Protein AF-A0A968BU88-F1 (afdb_monomer)

Radius of gyration: 17.22 Å; Cα contacts (8 Å, |Δi|>4): 255; chains: 1; bounding box: 37×29×53 Å

pLDDT: mean 87.22, std 6.77, range [63.5, 96.62]

Nearest PDB structures (foldseek):
  6fpy-assembly2_B  TM=6.600E-01  e=4.230E-05  Homo sapiens
  6fpz-assembly2_B  TM=6.602E-01  e=5.267E-05  Homo sapiens
  6fpy-assembly1_A  TM=6.605E-01  e=8.625E-05  Homo sapiens
  7vyl-assembly1_A  TM=1.821E-01  e=5.246E+00  Coxsackievirus B3

Mean predicted aligned error: 5.61 Å

Sequence (148 aa):
MTIEDQVATTHVDQVFVNEGRHEVEGTYIFPLPEDATISEFSMWVDGERLEGQVLERDEARRIYEDIVRSRRDPALLEYVGRDAFQASIYPIPPGGERRIELEYSEVLEADNGLVEYVYPLNTEKFSPRPLEEVVVNVTVRSNEPLKA

Solvent-accessible surface area (backbone atoms only — not comparable to full-atom values): 8946 Å² total; per-residue (Å²): 62,40,31,53,67,49,39,36,41,40,67,46,79,48,78,46,72,31,86,48,92,52,71,41,74,46,78,47,70,46,76,41,63,81,75,46,45,75,78,44,45,34,40,46,53,99,88,44,80,44,76,62,77,95,62,59,68,76,56,48,51,52,53,44,54,57,34,51,78,66,71,41,78,44,74,45,80,41,81,72,59,90,40,30,33,38,39,39,39,32,69,27,44,50,70,30,64,40,40,37,39,40,30,33,34,36,75,44,62,68,57,98,88,44,73,63,85,83,82,78,69,69,65,54,74,76,46,98,54,79,83,88,77,86,87,87,59,80,45,83,45,61,96,60,88,84,83,131

Secondary structure (DSSP, 8-state):
-EEETTEEEEEEEEEEE--SSS-EEEEEEEE--TT-EEEEEEEEETTEEEE-----HHHHHHHHHHHHHTT---EEEEE-SSSEEEEEEEEE-TT-EEEEEEEEEEEPPEETTEE-----GGGGGGSSS--S------EEE-SSPPP-

Foldseek 3Di:
DEAAAQKDKDKDKDKDWAQDPAWDKDKAKFQADPQKDWPWKWKDDPNDIGTDDDDDPVVQVVVVVVCVVVQHWDWGWADPDDSIIMIITPTAGHRHMMMMMIIMMDGFDADPNDTDDDGDPVSQVPPPDHDPDDDDDYHYHHPDDDDD

Structure (mmCIF, N/CA/C/O backbone):
data_AF-A0A968BU88-F1
#
_entry.id   AF-A0A968BU88-F1
#
loop_
_atom_site.group_PDB
_atom_site.id
_atom_site.type_symbol
_atom_site.label_atom_id
_atom_site.label_alt_id
_atom_site.label_comp_id
_atom_site.label_asym_id
_atom_site.label_entity_id
_atom_site.label_seq_id
_atom_site.pdbx_PDB_ins_code
_atom_site.Cartn_x
_atom_site.Cartn_y
_atom_site.Cartn_z
_atom_site.occupancy
_atom_site.B_iso_or_equiv
_atom_site.auth_seq_id
_atom_site.auth_comp_id
_atom_site.auth_asym_id
_atom_site.auth_atom_id
_atom_site.pdbx_PDB_model_num
ATOM 1 N N . MET A 1 1 ? 0.053 0.915 11.177 1.00 93.06 1 MET A N 1
ATOM 2 C CA . MET A 1 1 ? -1.395 1.162 11.316 1.00 93.06 1 MET A CA 1
ATOM 3 C C . MET A 1 1 ? -1.679 1.833 12.649 1.00 93.06 1 MET A C 1
ATOM 5 O O . MET A 1 1 ? -1.074 1.466 13.658 1.00 93.06 1 MET A O 1
ATOM 9 N N . THR A 1 2 ? -2.625 2.767 12.642 1.00 96.62 2 THR A N 1
ATOM 10 C CA . THR A 1 2 ? -3.199 3.379 13.843 1.00 96.62 2 THR A CA 1
ATOM 11 C C . THR A 1 2 ? -4.698 3.110 13.862 1.00 96.62 2 THR A C 1
ATOM 13 O O . THR A 1 2 ? -5.352 3.306 12.847 1.00 96.62 2 THR A O 1
ATOM 16 N N . ILE A 1 3 ? -5.227 2.668 14.997 1.00 95.31 3 ILE A N 1
ATOM 17 C CA . ILE A 1 3 ? -6.662 2.519 15.237 1.00 95.31 3 ILE A CA 1
ATOM 18 C C . ILE A 1 3 ? -7.042 3.545 16.301 1.00 95.31 3 ILE A C 1
ATOM 20 O O . ILE A 1 3 ? -6.509 3.496 17.412 1.00 95.31 3 ILE A O 1
ATOM 24 N N . GLU A 1 4 ? -7.918 4.482 15.953 1.00 94.94 4 GLU A N 1
ATOM 25 C CA . GLU A 1 4 ? -8.499 5.461 16.873 1.00 94.94 4 GLU A CA 1
ATOM 26 C C . GLU A 1 4 ? -9.998 5.171 16.999 1.00 94.94 4 GLU A C 1
ATOM 28 O O . GLU A 1 4 ? -10.771 5.372 16.063 1.00 94.94 4 GLU A O 1
ATOM 33 N N . ASP A 1 5 ? -10.389 4.635 18.156 1.00 91.69 5 ASP A N 1
ATOM 34 C CA . ASP A 1 5 ? -11.704 4.047 18.409 1.00 91.69 5 ASP A CA 1
ATOM 35 C C . ASP A 1 5 ? -12.059 2.972 17.359 1.00 91.69 5 ASP A C 1
ATOM 37 O O . ASP A 1 5 ? -11.527 1.865 17.413 1.00 91.69 5 ASP A O 1
ATOM 41 N N . GLN A 1 6 ? -12.934 3.288 16.400 1.00 92.62 6 GLN A N 1
ATOM 42 C CA . GLN A 1 6 ? -13.346 2.386 15.317 1.00 92.62 6 GLN A CA 1
ATOM 43 C C . GLN A 1 6 ? -12.766 2.774 13.954 1.00 92.62 6 GLN A C 1
ATOM 45 O O . GLN A 1 6 ? -13.126 2.169 12.955 1.00 92.62 6 GLN A O 1
ATOM 50 N N . VAL A 1 7 ? -11.899 3.780 13.870 1.00 94.56 7 VAL A N 1
ATOM 51 C CA . VAL A 1 7 ? -11.294 4.179 12.596 1.00 94.56 7 VAL A CA 1
ATOM 52 C C . VAL A 1 7 ? -9.882 3.623 12.528 1.00 94.56 7 VAL A C 1
ATOM 54 O O . VAL A 1 7 ? -9.036 3.975 13.351 1.00 94.56 7 VAL A O 1
ATOM 57 N N . ALA A 1 8 ? -9.620 2.760 11.550 1.00 95.69 8 ALA A N 1
ATOM 58 C CA . ALA A 1 8 ? -8.276 2.292 11.247 1.00 95.69 8 ALA A CA 1
ATOM 59 C C . ALA A 1 8 ? -7.693 3.108 10.098 1.00 95.69 8 ALA A C 1
ATOM 61 O O . ALA A 1 8 ? -8.303 3.203 9.040 1.00 95.69 8 ALA A O 1
ATOM 62 N N . THR A 1 9 ? -6.493 3.648 10.294 1.00 96.31 9 THR A N 1
ATOM 63 C CA . THR A 1 9 ? -5.651 4.197 9.229 1.00 96.31 9 THR A CA 1
ATOM 64 C C . THR A 1 9 ? -4.467 3.266 9.016 1.00 96.31 9 THR A C 1
ATOM 66 O O . THR A 1 9 ? -3.602 3.092 9.893 1.00 96.31 9 THR A O 1
ATOM 69 N N . THR A 1 10 ? -4.415 2.671 7.831 1.00 95.19 10 THR A N 1
ATOM 70 C CA . THR A 1 10 ? -3.400 1.704 7.437 1.00 95.19 10 THR A CA 1
ATOM 71 C C . THR A 1 10 ? -2.481 2.311 6.396 1.00 95.19 10 THR A C 1
ATOM 73 O O . THR A 1 10 ? -2.906 2.704 5.317 1.00 95.19 10 THR A O 1
ATOM 76 N N . HIS A 1 11 ? -1.196 2.334 6.738 1.00 95.31 11 HIS A N 1
ATOM 77 C CA . HIS A 1 11 ? -0.108 2.627 5.820 1.00 95.31 11 HIS A CA 1
ATOM 78 C C . HIS A 1 11 ? 0.548 1.307 5.414 1.00 95.31 11 HIS A C 1
ATOM 80 O O . HIS A 1 11 ? 0.983 0.542 6.283 1.00 95.31 11 HIS A O 1
ATOM 86 N N . VAL A 1 12 ? 0.595 1.053 4.113 1.00 93.12 12 VAL A N 1
ATOM 87 C CA . VAL A 1 12 ? 1.242 -0.096 3.489 1.00 93.12 12 VAL A CA 1
ATOM 88 C C . VAL A 1 12 ? 2.463 0.403 2.738 1.00 93.12 12 VAL A C 1
ATOM 90 O O . VAL A 1 12 ? 2.356 1.317 1.928 1.00 93.12 12 VAL A O 1
ATOM 93 N N . ASP A 1 13 ? 3.598 -0.234 2.986 1.00 93.94 13 ASP A N 1
ATOM 94 C CA . ASP A 1 13 ? 4.856 -0.012 2.285 1.00 93.94 13 ASP A CA 1
ATOM 95 C C . ASP A 1 13 ? 5.320 -1.359 1.730 1.00 93.94 13 ASP A C 1
ATOM 97 O O . ASP A 1 13 ? 5.512 -2.311 2.492 1.00 93.94 13 ASP A O 1
ATOM 101 N N . GLN A 1 14 ? 5.421 -1.465 0.405 1.00 91.44 14 GLN A N 1
ATOM 102 C CA . GLN A 1 14 ? 5.664 -2.736 -0.267 1.00 91.44 14 GLN A CA 1
ATOM 103 C C . GLN A 1 14 ? 6.687 -2.602 -1.390 1.00 91.44 14 GLN A C 1
ATOM 105 O O . GLN A 1 14 ? 6.607 -1.702 -2.226 1.00 91.44 14 GLN A O 1
ATOM 110 N N . VAL A 1 15 ? 7.625 -3.551 -1.433 1.00 92.00 15 VAL A N 1
ATOM 111 C CA . VAL A 1 15 ? 8.667 -3.655 -2.458 1.00 92.00 15 VAL A CA 1
ATOM 112 C C . VAL A 1 15 ? 8.371 -4.837 -3.378 1.00 92.00 15 VAL A C 1
ATOM 114 O O . VAL A 1 15 ? 8.193 -5.965 -2.923 1.00 92.00 15 VAL A O 1
ATOM 117 N N . PHE A 1 16 ? 8.357 -4.585 -4.684 1.00 89.81 16 PHE A N 1
ATOM 118 C CA . PHE A 1 16 ? 8.246 -5.597 -5.730 1.00 89.81 16 PHE A CA 1
ATOM 119 C C . PHE A 1 16 ? 9.583 -5.772 -6.425 1.00 89.81 16 PHE A C 1
ATOM 121 O O . PHE A 1 16 ? 10.151 -4.798 -6.912 1.00 89.81 16 PHE A O 1
ATOM 128 N N . VAL A 1 17 ? 10.048 -7.014 -6.535 1.00 90.12 17 VAL A N 1
ATOM 129 C CA . VAL A 1 17 ? 11.334 -7.348 -7.154 1.00 90.12 17 VAL A CA 1
ATOM 130 C C . VAL A 1 17 ? 11.101 -8.109 -8.453 1.00 90.12 17 VAL A C 1
ATOM 132 O O . VAL A 1 17 ? 10.366 -9.096 -8.491 1.00 90.12 17 VAL A O 1
ATOM 135 N N . ASN A 1 18 ? 11.757 -7.677 -9.529 1.00 91.94 18 ASN A N 1
ATOM 136 C CA . ASN A 1 18 ? 11.785 -8.417 -10.784 1.00 91.94 18 ASN A CA 1
ATOM 137 C C . ASN A 1 18 ? 13.033 -9.304 -10.844 1.00 91.94 18 ASN A C 1
ATOM 139 O O . ASN A 1 18 ? 14.118 -8.859 -11.205 1.00 91.94 18 ASN A O 1
ATOM 143 N N . GLU A 1 19 ? 12.871 -10.594 -10.561 1.00 89.56 19 GLU A N 1
ATOM 144 C CA . GLU A 1 19 ? 13.960 -11.583 -10.646 1.00 89.56 19 GLU A CA 1
ATOM 145 C C . GLU A 1 19 ? 14.263 -12.051 -12.082 1.00 89.56 19 GLU A C 1
ATOM 147 O O . GLU A 1 19 ? 15.138 -12.889 -12.322 1.00 89.56 19 GLU A O 1
ATOM 152 N N . GLY A 1 20 ? 13.499 -11.553 -13.053 1.00 90.62 20 GLY A N 1
ATOM 153 C CA . GLY A 1 20 ? 13.627 -11.880 -14.459 1.00 90.62 20 GLY A CA 1
ATOM 154 C C . GLY A 1 20 ? 14.811 -11.192 -15.138 1.00 90.62 20 GLY A C 1
ATOM 155 O O . GLY A 1 20 ? 15.486 -10.313 -14.609 1.00 90.62 20 GLY A O 1
ATOM 156 N N . ARG A 1 21 ? 15.054 -11.602 -16.386 1.00 94.38 21 ARG A N 1
ATOM 157 C CA . ARG A 1 21 ? 16.105 -11.031 -17.250 1.00 94.38 21 ARG A CA 1
ATOM 158 C C . ARG A 1 21 ? 15.608 -9.906 -18.155 1.00 94.38 21 ARG A C 1
ATOM 160 O O . ARG A 1 21 ? 16.385 -9.358 -18.933 1.00 94.38 21 ARG A O 1
ATOM 167 N N . HIS A 1 22 ? 14.318 -9.605 -18.090 1.00 93.81 22 HIS A N 1
ATOM 168 C CA . HIS A 1 22 ? 13.654 -8.622 -18.930 1.00 93.81 22 HIS A CA 1
A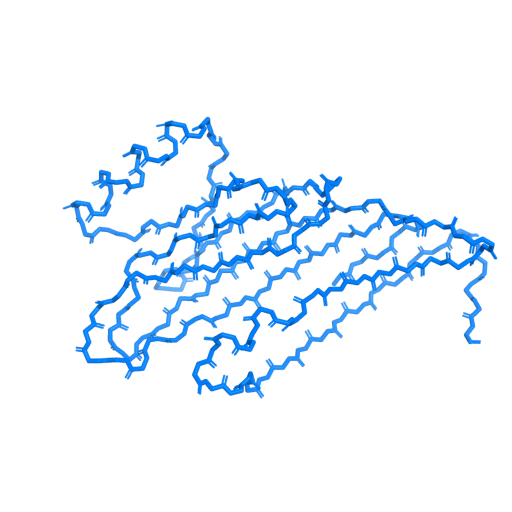TOM 169 C C . HIS A 1 22 ? 12.874 -7.657 -18.054 1.00 93.81 22 HIS A C 1
ATOM 171 O O . HIS A 1 22 ? 12.429 -8.033 -16.974 1.00 93.81 22 HIS A O 1
ATOM 177 N N . GLU A 1 23 ? 12.722 -6.429 -18.533 1.00 93.19 23 GLU A N 1
ATOM 178 C CA . GLU A 1 23 ? 11.787 -5.463 -17.966 1.00 93.19 23 GLU A CA 1
ATOM 179 C C . GLU A 1 23 ? 10.363 -6.028 -17.991 1.00 93.19 23 GLU A C 1
ATOM 181 O O . GLU A 1 23 ? 9.966 -6.665 -18.972 1.00 93.19 23 GLU A O 1
ATOM 186 N N . VAL A 1 24 ? 9.613 -5.799 -16.914 1.00 91.94 24 VAL A N 1
ATOM 187 C CA . VAL A 1 24 ? 8.220 -6.241 -16.787 1.00 91.94 24 VAL A CA 1
ATOM 188 C C . VAL A 1 24 ? 7.332 -5.124 -16.252 1.00 91.94 24 VAL A C 1
ATOM 190 O O . VAL A 1 24 ? 7.801 -4.179 -15.617 1.00 91.94 24 VAL A O 1
ATOM 193 N N . GLU A 1 25 ? 6.036 -5.269 -16.493 1.00 91.19 25 GLU A N 1
ATOM 194 C CA . GLU A 1 25 ? 4.985 -4.576 -15.756 1.00 91.19 25 GLU A CA 1
ATOM 195 C C . GLU A 1 25 ? 4.548 -5.460 -14.582 1.00 91.19 25 GLU A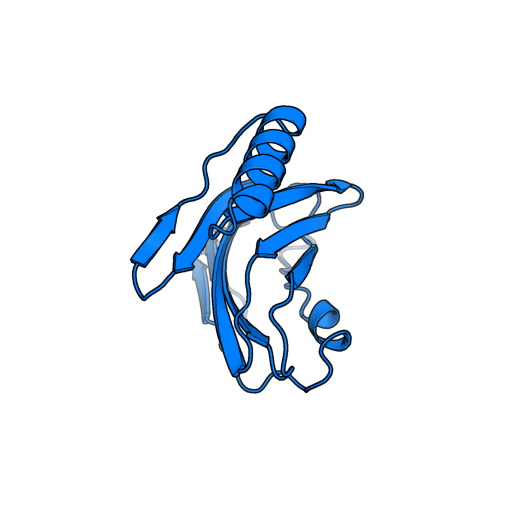 C 1
ATOM 197 O O . GLU A 1 25 ? 4.362 -6.670 -14.744 1.00 91.19 25 GLU A O 1
ATOM 202 N N . GLY A 1 26 ? 4.416 -4.865 -13.399 1.00 88.94 26 GLY A N 1
ATOM 203 C CA . GLY A 1 26 ? 3.863 -5.517 -12.219 1.00 88.94 26 GLY A CA 1
ATOM 204 C C . GLY A 1 26 ? 2.401 -5.136 -12.029 1.00 88.94 26 GLY A C 1
ATOM 205 O O . GLY A 1 26 ? 2.059 -3.957 -12.080 1.00 88.94 26 GLY A O 1
ATOM 206 N N . THR A 1 27 ? 1.547 -6.120 -11.764 1.00 89.12 27 THR A N 1
ATOM 207 C CA . THR A 1 27 ? 0.163 -5.888 -11.341 1.00 89.12 27 THR A CA 1
ATOM 208 C C . THR A 1 27 ? -0.031 -6.470 -9.950 1.00 89.12 27 THR A C 1
ATOM 210 O O . THR A 1 27 ? 0.221 -7.656 -9.739 1.00 89.12 27 THR A O 1
ATOM 213 N N . TYR A 1 28 ? -0.500 -5.652 -9.014 1.00 87.19 28 TYR A N 1
ATOM 214 C CA . TYR A 1 28 ? -0.817 -6.071 -7.655 1.00 87.19 28 TYR A CA 1
ATOM 215 C C . TYR A 1 28 ? -2.250 -5.689 -7.296 1.00 87.19 28 TYR A C 1
ATOM 217 O O . TYR A 1 28 ? -2.721 -4.614 -7.661 1.00 87.19 28 TYR A O 1
ATOM 225 N N . ILE A 1 29 ? -2.953 -6.580 -6.599 1.00 86.62 29 ILE A N 1
ATOM 226 C CA . ILE A 1 29 ? -4.3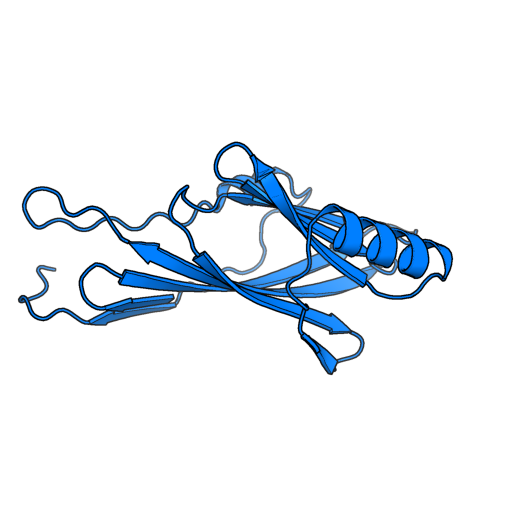25 -6.345 -6.152 1.00 86.62 29 ILE A CA 1
ATOM 227 C C . ILE A 1 29 ? -4.302 -6.111 -4.649 1.00 86.62 29 ILE A C 1
ATOM 229 O O . ILE A 1 29 ? -3.976 -7.020 -3.892 1.00 86.62 29 ILE A O 1
ATOM 233 N N . PHE A 1 30 ? -4.691 -4.911 -4.235 1.00 86.44 30 PHE A N 1
ATOM 234 C CA . PHE A 1 30 ? -4.986 -4.578 -2.853 1.00 86.44 30 PHE A CA 1
ATOM 235 C C . PHE A 1 30 ? -6.427 -4.986 -2.540 1.00 86.44 30 PHE A C 1
ATOM 237 O O . PHE A 1 30 ? -7.347 -4.402 -3.123 1.00 86.44 30 PHE A O 1
ATOM 244 N N . PRO A 1 31 ? -6.653 -5.967 -1.649 1.00 80.56 31 PRO A N 1
ATOM 245 C CA . PRO A 1 31 ? -7.983 -6.260 -1.143 1.00 80.56 31 PRO A CA 1
ATOM 246 C C . PRO A 1 31 ? -8.261 -5.241 -0.040 1.00 80.56 31 PRO A C 1
ATOM 248 O O . PRO A 1 31 ? -7.744 -5.372 1.070 1.00 80.56 31 PRO A O 1
ATOM 251 N N . LEU A 1 32 ? -8.999 -4.191 -0.383 1.00 84.50 32 LEU A N 1
ATOM 252 C CA . LEU A 1 32 ? -9.391 -3.147 0.557 1.00 84.50 32 LEU A CA 1
ATOM 253 C C . LEU A 1 32 ? -10.874 -3.325 0.874 1.00 84.50 32 LEU A C 1
ATOM 255 O O . LEU A 1 32 ? -11.624 -3.639 -0.042 1.00 84.50 32 LEU A O 1
ATOM 259 N N . PRO A 1 33 ? -11.318 -3.121 2.120 1.00 80.62 33 PRO A N 1
ATOM 260 C CA . PRO A 1 33 ? -12.735 -3.218 2.457 1.00 80.62 33 PRO A CA 1
ATOM 261 C C . PRO A 1 33 ? -13.595 -2.264 1.611 1.00 80.62 33 PRO A C 1
ATOM 263 O O . PRO A 1 33 ? -13.102 -1.240 1.139 1.00 80.62 33 PRO A O 1
ATOM 266 N N . GLU A 1 34 ? -14.880 -2.594 1.424 1.00 74.50 34 GLU A N 1
ATOM 267 C CA . GLU A 1 34 ? -15.812 -1.822 0.576 1.00 74.50 34 GLU A CA 1
ATOM 268 C C . GLU A 1 34 ? -15.863 -0.338 0.977 1.00 74.50 34 GLU A C 1
ATOM 270 O O . GLU A 1 34 ? -15.851 0.548 0.123 1.00 74.50 34 GLU A O 1
ATOM 275 N N . ASP A 1 35 ? -15.815 -0.076 2.285 1.00 80.38 35 ASP A N 1
ATOM 276 C CA . ASP A 1 35 ? -15.880 1.265 2.868 1.00 80.38 35 ASP A CA 1
ATOM 277 C C . ASP A 1 35 ? -14.500 1.932 3.037 1.00 80.38 35 ASP A C 1
ATOM 279 O O . ASP A 1 35 ? -14.378 2.979 3.683 1.00 80.38 35 ASP A O 1
ATOM 283 N N . ALA A 1 36 ? -13.436 1.346 2.475 1.00 87.31 36 ALA A N 1
ATOM 284 C CA . ALA A 1 36 ? -12.097 1.908 2.565 1.00 87.31 36 ALA A CA 1
ATOM 285 C C . ALA A 1 36 ? -11.960 3.177 1.713 1.00 87.31 36 ALA A C 1
ATOM 287 O O . ALA A 1 36 ? -12.249 3.198 0.516 1.00 87.31 36 ALA A O 1
ATOM 288 N N . THR A 1 37 ? -11.421 4.233 2.314 1.00 88.62 37 THR A N 1
ATOM 289 C CA . THR A 1 37 ? -11.059 5.468 1.615 1.00 88.62 37 THR A CA 1
ATOM 290 C C . THR A 1 37 ? -9.550 5.557 1.472 1.00 88.62 37 THR A C 1
ATOM 292 O O . THR A 1 37 ? -8.835 5.620 2.470 1.00 88.62 37 THR A O 1
ATOM 295 N N . ILE A 1 38 ? -9.066 5.606 0.231 1.00 89.06 38 ILE A N 1
ATOM 296 C CA . ILE A 1 38 ? -7.646 5.807 -0.074 1.00 89.06 38 ILE A CA 1
ATOM 297 C C . ILE A 1 38 ? -7.317 7.293 0.063 1.00 89.06 38 ILE A C 1
ATOM 299 O O . ILE A 1 38 ? -7.920 8.127 -0.614 1.00 89.06 38 ILE A O 1
ATOM 303 N N . SER A 1 39 ? -6.363 7.617 0.932 1.00 88.19 39 SER A N 1
ATOM 304 C CA . SER A 1 39 ? -5.857 8.978 1.131 1.00 88.19 39 SER A CA 1
ATOM 305 C C . SER A 1 39 ? -4.582 9.234 0.334 1.00 88.19 39 SER A C 1
ATOM 307 O O . SER A 1 39 ? -4.372 10.355 -0.126 1.00 88.19 39 SER A O 1
ATOM 309 N N . GLU A 1 40 ? -3.749 8.211 0.135 1.00 90.50 40 GLU A N 1
ATOM 310 C CA . GLU A 1 40 ? -2.443 8.381 -0.489 1.00 90.50 40 GLU A CA 1
ATOM 311 C C . GLU A 1 40 ? -2.014 7.156 -1.291 1.00 90.50 40 GLU A C 1
ATOM 313 O O . GLU A 1 40 ? -2.189 6.020 -0.863 1.00 90.50 40 GLU A O 1
ATOM 318 N N . PHE A 1 41 ? -1.393 7.397 -2.444 1.00 91.25 41 PHE A N 1
ATOM 319 C CA . PHE A 1 41 ? -0.675 6.383 -3.204 1.00 91.25 41 PHE A CA 1
ATOM 320 C C . PHE A 1 41 ? 0.590 7.008 -3.779 1.00 91.25 41 PHE A C 1
ATOM 322 O O . PHE A 1 41 ? 0.522 8.070 -4.396 1.00 91.25 41 PHE A O 1
ATOM 329 N N . SER A 1 42 ? 1.740 6.370 -3.595 1.00 92.31 42 SER A N 1
ATOM 330 C CA . SER A 1 42 ? 3.003 6.849 -4.154 1.00 92.31 42 SER A CA 1
ATOM 331 C C . SER A 1 42 ? 3.889 5.703 -4.622 1.00 92.31 42 SER A C 1
ATOM 333 O O . SER A 1 42 ? 3.753 4.558 -4.187 1.00 92.31 42 SER A O 1
ATOM 335 N N . MET A 1 43 ? 4.806 6.022 -5.528 1.00 91.62 43 MET A N 1
ATOM 336 C CA . MET A 1 43 ? 5.843 5.111 -5.996 1.00 91.62 43 MET A CA 1
ATOM 337 C C . MET A 1 43 ? 7.209 5.755 -5.801 1.00 91.62 43 MET A C 1
ATOM 339 O O . MET A 1 43 ? 7.391 6.941 -6.066 1.00 91.62 43 MET A O 1
ATOM 343 N N . TRP A 1 44 ? 8.189 4.961 -5.395 1.00 91.38 44 TRP A N 1
ATOM 344 C CA . TRP A 1 44 ? 9.579 5.388 -5.336 1.00 91.38 44 TRP A CA 1
ATOM 345 C C . TRP A 1 44 ? 10.302 5.070 -6.647 1.00 91.38 44 TRP A C 1
ATOM 347 O O . TRP A 1 44 ? 10.259 3.942 -7.151 1.00 91.38 44 TRP A O 1
ATOM 357 N N . VAL A 1 45 ? 10.994 6.071 -7.187 1.00 85.44 45 VAL A N 1
ATOM 358 C CA . VAL A 1 45 ? 11.802 5.984 -8.408 1.00 85.44 45 VAL A CA 1
ATOM 359 C C . VAL A 1 45 ? 13.151 6.624 -8.127 1.00 85.44 45 VAL A C 1
ATOM 361 O O . VAL A 1 45 ? 13.203 7.780 -7.732 1.00 85.44 45 VAL A O 1
ATOM 364 N N . ASP A 1 46 ? 14.238 5.866 -8.276 1.00 83.75 46 ASP A N 1
ATOM 365 C CA . ASP A 1 46 ? 15.610 6.357 -8.067 1.00 83.75 46 ASP A CA 1
ATOM 366 C C . ASP A 1 46 ? 15.837 7.076 -6.715 1.00 83.75 46 ASP A C 1
ATOM 368 O O . ASP A 1 46 ? 16.662 7.979 -6.591 1.00 83.75 46 ASP A O 1
ATOM 372 N N . GLY A 1 47 ? 15.110 6.652 -5.673 1.00 85.25 47 GLY A N 1
ATOM 373 C CA . GLY A 1 47 ? 15.168 7.241 -4.330 1.00 85.25 47 GLY A CA 1
ATOM 374 C C . GLY A 1 47 ? 14.291 8.481 -4.132 1.00 85.25 47 GLY A C 1
ATOM 375 O O . GLY A 1 47 ? 14.227 8.998 -3.017 1.00 85.25 47 GLY A O 1
ATOM 376 N N . GLU A 1 48 ? 13.585 8.934 -5.166 1.00 89.00 48 GLU A N 1
ATOM 377 C CA . GLU A 1 48 ? 12.600 10.008 -5.091 1.00 89.00 48 GLU A CA 1
ATOM 378 C C . GLU A 1 48 ? 11.187 9.438 -4.954 1.00 89.00 48 GLU A C 1
ATOM 380 O O . GLU A 1 48 ? 10.798 8.492 -5.644 1.00 89.00 48 GLU A O 1
ATOM 385 N N . ARG A 1 49 ? 10.402 10.029 -4.053 1.00 91.06 49 ARG A N 1
ATOM 386 C CA . ARG A 1 49 ? 9.002 9.667 -3.842 1.00 91.06 49 ARG A CA 1
ATOM 387 C C . ARG A 1 49 ? 8.116 10.439 -4.814 1.00 91.06 49 ARG A C 1
ATOM 389 O O . ARG A 1 49 ? 8.065 11.667 -4.762 1.00 91.06 49 ARG A O 1
ATOM 396 N N . LEU A 1 50 ? 7.407 9.721 -5.676 1.00 88.56 50 LEU A N 1
ATOM 397 C CA . LEU A 1 50 ? 6.452 10.278 -6.627 1.00 88.56 50 LEU A CA 1
ATOM 398 C C . LEU A 1 50 ? 5.030 10.048 -6.119 1.00 88.56 50 LEU A C 1
ATOM 400 O O . LEU A 1 50 ? 4.532 8.922 -6.119 1.00 88.56 50 LEU A O 1
ATOM 404 N N . GLU A 1 51 ? 4.381 11.125 -5.689 1.00 88.00 51 GLU A N 1
ATOM 405 C CA . GLU A 1 51 ? 2.984 11.106 -5.254 1.00 88.00 51 GLU A CA 1
ATOM 406 C C . GLU A 1 51 ? 2.031 10.941 -6.442 1.00 88.00 51 GLU A C 1
ATOM 408 O O . GLU A 1 51 ? 2.144 11.616 -7.471 1.00 88.00 51 GLU A O 1
ATOM 413 N N . GLY A 1 52 ? 1.078 10.026 -6.285 1.00 81.69 52 GLY A N 1
ATOM 414 C CA . GLY A 1 52 ? -0.011 9.814 -7.220 1.00 81.69 52 GLY A CA 1
ATOM 415 C C . GLY A 1 52 ? -1.012 10.964 -7.174 1.00 81.69 52 GLY A C 1
ATOM 416 O O . GLY A 1 52 ? -1.257 11.572 -6.136 1.00 81.69 52 GLY A O 1
ATOM 417 N N . GL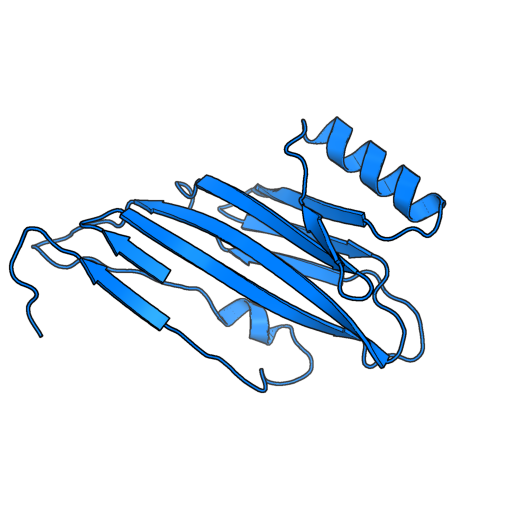N A 1 53 ? -1.619 11.251 -8.322 1.00 79.31 53 GLN A N 1
ATOM 418 C CA . GLN A 1 53 ? -2.715 12.209 -8.425 1.00 79.31 53 GLN A CA 1
ATOM 419 C C . GLN A 1 53 ? -4.030 11.454 -8.592 1.00 79.31 53 GLN A C 1
ATOM 421 O O . GLN A 1 53 ? -4.128 10.550 -9.423 1.00 79.31 53 GLN A O 1
ATOM 426 N N . VAL A 1 54 ? -5.044 11.843 -7.818 1.00 76.62 54 VAL A N 1
ATOM 427 C CA . VAL A 1 54 ? -6.401 11.312 -7.972 1.00 76.62 54 VAL A CA 1
ATOM 428 C C . VAL A 1 54 ? -7.023 11.942 -9.210 1.00 76.62 54 VAL A C 1
ATOM 430 O O . VAL A 1 54 ? -7.174 13.160 -9.290 1.00 76.62 54 VAL A O 1
ATOM 433 N N . LEU A 1 55 ? -7.372 11.101 -10.177 1.00 81.69 55 LEU A N 1
ATOM 434 C CA . LEU A 1 55 ? -7.959 11.494 -11.451 1.00 81.69 55 LEU A CA 1
ATOM 435 C C . LEU A 1 55 ? -9.165 10.607 -11.758 1.00 81.69 55 LEU A C 1
ATOM 437 O O . LEU A 1 55 ? -9.297 9.504 -11.225 1.00 81.69 55 LEU A O 1
ATOM 441 N N . GLU A 1 56 ? -10.021 11.075 -12.664 1.00 81.44 56 GLU A N 1
ATOM 442 C CA . GLU A 1 56 ? -11.084 10.246 -13.228 1.00 81.44 56 GLU A CA 1
ATOM 443 C C . GLU A 1 56 ? -10.483 9.020 -13.924 1.00 81.44 56 GLU A C 1
ATOM 445 O O . GLU A 1 56 ? -9.461 9.110 -14.607 1.00 81.44 56 GLU A O 1
ATOM 450 N N . ARG A 1 57 ? -11.138 7.864 -13.793 1.00 81.81 57 ARG A N 1
ATOM 451 C CA . ARG A 1 57 ? -10.602 6.569 -14.243 1.00 81.81 57 ARG A CA 1
ATOM 452 C C . ARG A 1 57 ? -10.098 6.578 -15.692 1.00 81.81 57 ARG A C 1
ATOM 454 O O . ARG A 1 57 ? -8.971 6.169 -15.968 1.00 81.81 57 ARG A O 1
ATOM 461 N N . ASP A 1 58 ? -10.924 7.059 -16.619 1.00 87.12 58 ASP A N 1
ATOM 462 C CA . ASP A 1 58 ? -10.593 7.087 -18.050 1.00 87.12 58 ASP A CA 1
ATOM 463 C C . ASP A 1 58 ? -9.475 8.091 -18.374 1.00 87.12 58 ASP A C 1
ATOM 465 O O . ASP A 1 58 ? -8.788 7.972 -19.389 1.00 87.12 58 ASP A O 1
ATOM 469 N N . GLU A 1 59 ? -9.288 9.115 -17.544 1.00 86.19 59 GLU A N 1
ATOM 470 C CA . GLU A 1 59 ? -8.168 10.045 -17.656 1.00 86.19 59 GLU A CA 1
ATOM 471 C C . GLU A 1 59 ? -6.879 9.423 -17.117 1.00 86.19 59 GLU A C 1
ATOM 473 O O . GLU A 1 59 ? -5.877 9.404 -17.835 1.00 86.19 59 GLU A O 1
ATOM 478 N N . ALA A 1 60 ? -6.931 8.832 -15.921 1.00 86.38 60 ALA A N 1
ATOM 479 C CA . ALA A 1 60 ? -5.808 8.144 -15.295 1.00 86.38 60 ALA A CA 1
ATOM 480 C C . ALA A 1 60 ? -5.237 7.047 -16.208 1.00 86.38 60 ALA A C 1
ATOM 482 O O . ALA A 1 60 ? -4.028 6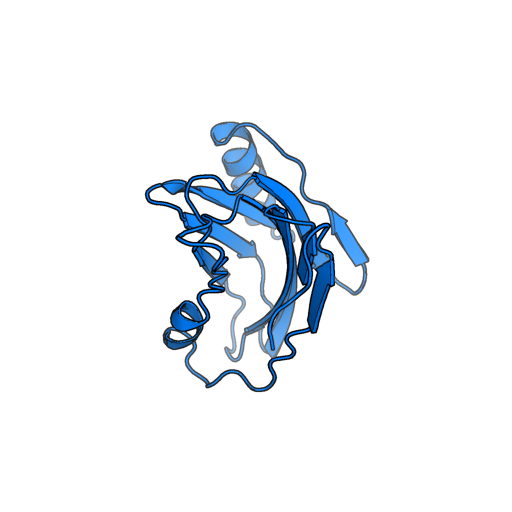.990 -16.442 1.00 86.38 60 ALA A O 1
ATOM 483 N N . ARG A 1 61 ? -6.113 6.230 -16.810 1.00 85.69 61 ARG A N 1
ATOM 484 C CA . ARG A 1 61 ? -5.712 5.169 -17.742 1.00 85.69 61 ARG A CA 1
ATOM 485 C C . ARG A 1 61 ? -5.064 5.706 -19.017 1.00 85.69 61 ARG A C 1
ATOM 487 O O . ARG A 1 61 ? -4.041 5.178 -19.442 1.00 85.69 61 ARG A O 1
ATOM 494 N N . ARG A 1 62 ? -5.614 6.768 -19.616 1.00 89.00 62 ARG A N 1
ATOM 495 C CA . ARG A 1 62 ? -5.014 7.390 -20.811 1.00 89.00 62 ARG A CA 1
ATOM 496 C C . ARG A 1 62 ? -3.615 7.929 -20.522 1.00 89.00 62 ARG A C 1
ATOM 498 O O . ARG A 1 62 ? -2.699 7.669 -21.295 1.00 89.00 62 ARG A O 1
ATOM 505 N N . ILE A 1 63 ? -3.449 8.635 -19.402 1.00 86.25 63 ILE A N 1
ATOM 506 C CA . ILE A 1 63 ? -2.149 9.165 -18.974 1.00 86.25 63 ILE A CA 1
ATOM 507 C C . ILE A 1 63 ? -1.159 8.018 -18.752 1.00 86.25 63 ILE A C 1
ATOM 509 O O . ILE A 1 63 ? -0.045 8.078 -19.265 1.00 86.25 63 ILE A O 1
ATOM 513 N N . TYR A 1 64 ? -1.571 6.955 -18.057 1.00 85.50 64 TYR A N 1
ATOM 514 C CA . TYR A 1 64 ? -0.742 5.769 -17.848 1.00 85.50 64 TYR A CA 1
ATOM 515 C C . TYR A 1 64 ? -0.254 5.171 -19.173 1.00 85.50 64 TYR A C 1
ATOM 517 O O . TYR A 1 64 ? 0.952 5.049 -19.384 1.00 85.50 64 TYR A O 1
ATOM 525 N N . GLU A 1 65 ? -1.165 4.867 -20.101 1.00 85.75 65 GLU A N 1
ATOM 526 C CA . GLU A 1 65 ? -0.820 4.278 -21.400 1.00 85.75 65 GLU A CA 1
ATOM 527 C C . GLU A 1 65 ? 0.139 5.163 -22.214 1.00 85.75 65 GLU A C 1
ATOM 529 O O . GLU A 1 65 ? 1.077 4.658 -22.838 1.00 85.75 65 GLU A O 1
ATOM 534 N N . ASP A 1 66 ? -0.058 6.483 -22.198 1.00 87.50 66 ASP A N 1
ATOM 535 C CA . ASP A 1 66 ? 0.810 7.431 -22.902 1.00 87.50 66 ASP A CA 1
ATOM 536 C C . ASP A 1 66 ? 2.218 7.512 -22.279 1.00 87.50 66 ASP A C 1
ATOM 538 O O . ASP A 1 66 ? 3.222 7.598 -23.002 1.00 87.50 66 ASP A O 1
ATOM 542 N N . ILE A 1 67 ? 2.324 7.41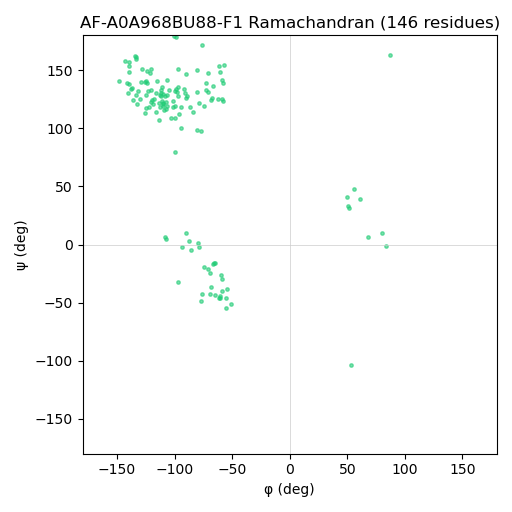9 -20.948 1.00 83.69 67 ILE A N 1
ATOM 543 C CA . ILE A 1 67 ? 3.609 7.368 -20.236 1.00 83.69 67 ILE A CA 1
ATOM 544 C C . ILE A 1 67 ? 4.325 6.033 -20.507 1.00 83.69 67 ILE A C 1
ATOM 546 O O . ILE A 1 67 ? 5.523 6.046 -20.810 1.00 83.69 67 ILE A O 1
ATOM 550 N N . VAL A 1 68 ? 3.611 4.899 -20.494 1.00 82.44 68 VAL A N 1
ATOM 551 C CA . VAL A 1 68 ? 4.162 3.569 -20.828 1.00 82.44 68 VAL A CA 1
ATOM 552 C C . VAL A 1 68 ? 4.697 3.542 -22.261 1.00 82.44 68 VAL A C 1
ATOM 554 O O . VAL A 1 68 ? 5.819 3.090 -22.499 1.00 82.44 68 VAL A O 1
ATOM 557 N N . ARG A 1 69 ? 3.960 4.102 -23.231 1.00 85.50 69 ARG A N 1
ATOM 558 C CA . ARG A 1 69 ? 4.435 4.247 -24.625 1.00 85.50 69 ARG A CA 1
ATOM 559 C C . ARG A 1 69 ? 5.723 5.062 -24.725 1.00 85.50 69 ARG A C 1
ATOM 561 O O . ARG A 1 69 ? 6.533 4.826 -25.619 1.00 85.50 69 ARG A O 1
ATOM 568 N N . SER A 1 70 ? 5.911 5.997 -23.799 1.00 83.94 70 SER A N 1
ATOM 569 C CA . SER A 1 70 ? 7.106 6.833 -23.684 1.00 83.94 70 SER A CA 1
ATOM 570 C C . SER A 1 70 ? 8.221 6.192 -22.845 1.00 83.94 70 SER A C 1
ATOM 572 O O . SER A 1 70 ? 9.252 6.833 -22.650 1.00 83.94 70 SER A O 1
ATOM 574 N N . ARG A 1 71 ? 8.032 4.950 -22.364 1.00 76.00 71 ARG A N 1
ATOM 575 C CA . ARG A 1 71 ? 8.956 4.200 -21.492 1.00 76.00 71 ARG A CA 1
ATOM 576 C C . ARG A 1 71 ? 9.430 4.990 -20.271 1.00 76.00 71 ARG A C 1
ATOM 578 O O . ARG A 1 71 ? 10.610 4.981 -19.933 1.00 76.00 71 ARG A O 1
ATOM 585 N N . ARG A 1 72 ? 8.510 5.727 -19.660 1.00 77.50 72 ARG A N 1
ATOM 586 C CA . ARG A 1 72 ? 8.716 6.394 -18.369 1.00 77.50 72 ARG A CA 1
ATOM 587 C C . ARG A 1 72 ? 8.106 5.547 -17.255 1.00 77.50 72 ARG A C 1
ATOM 589 O O . ARG A 1 72 ? 7.527 4.508 -17.558 1.00 77.50 72 ARG A O 1
ATOM 596 N N . ASP A 1 73 ? 8.233 6.002 -16.012 1.00 75.12 73 ASP A N 1
ATOM 597 C CA . ASP A 1 73 ? 7.875 5.260 -14.800 1.00 75.12 73 ASP A CA 1
ATOM 598 C C . ASP A 1 73 ? 6.495 5.663 -14.228 1.00 75.12 73 ASP A C 1
ATOM 600 O O . ASP A 1 73 ? 6.441 6.471 -13.298 1.00 75.12 73 ASP A O 1
ATOM 604 N N . PRO A 1 74 ? 5.349 5.182 -14.761 1.00 79.88 74 PRO A N 1
ATOM 605 C CA . PRO A 1 74 ? 4.058 5.422 -14.142 1.00 79.88 74 PRO A CA 1
ATOM 606 C C . PRO A 1 74 ? 3.700 4.328 -13.131 1.00 79.88 74 PRO A C 1
ATOM 608 O O . PRO A 1 74 ? 3.939 3.135 -13.336 1.00 79.88 74 PRO A O 1
ATOM 611 N N . ALA A 1 75 ? 2.993 4.743 -12.085 1.00 84.31 75 ALA A N 1
ATOM 612 C CA . ALA A 1 75 ? 2.159 3.860 -11.287 1.00 84.31 75 ALA A CA 1
ATOM 613 C C . ALA A 1 75 ? 0.698 4.288 -11.445 1.00 84.31 75 ALA A C 1
ATOM 615 O O . ALA A 1 75 ? 0.397 5.481 -11.500 1.00 84.31 75 ALA A O 1
ATOM 616 N N . LEU A 1 76 ? -0.204 3.316 -11.528 1.00 87.12 76 LEU A N 1
ATOM 617 C CA . LEU A 1 76 ? -1.640 3.545 -11.638 1.00 87.12 76 LEU A CA 1
ATOM 618 C C . LEU A 1 76 ? -2.367 2.689 -10.610 1.00 87.12 76 LEU A C 1
ATOM 620 O O . LEU A 1 76 ? -2.199 1.474 -10.613 1.00 87.12 76 LEU A O 1
ATOM 624 N N . LEU A 1 77 ? -3.192 3.319 -9.777 1.00 87.44 77 LEU A N 1
ATOM 625 C CA . LEU A 1 77 ? -4.093 2.639 -8.856 1.00 87.44 77 LEU A CA 1
ATOM 626 C C . LEU A 1 77 ? -5.535 2.838 -9.330 1.00 87.44 77 LEU A C 1
ATOM 628 O O . LEU A 1 77 ? -5.999 3.969 -9.447 1.00 87.44 77 LEU A O 1
ATOM 632 N N . GLU A 1 78 ? -6.245 1.750 -9.611 1.00 86.94 78 GLU A N 1
ATOM 633 C CA . GLU A 1 78 ? -7.630 1.788 -10.090 1.00 86.94 78 GLU A CA 1
ATOM 634 C C . GLU A 1 78 ? -8.531 0.875 -9.266 1.00 86.94 78 GLU A C 1
ATOM 636 O O . GLU A 1 78 ? -8.173 -0.263 -8.971 1.00 86.94 78 GLU A O 1
ATOM 641 N N . TYR A 1 79 ? -9.751 1.327 -8.978 1.00 83.50 79 TYR A N 1
ATOM 642 C CA . TYR A 1 79 ? -10.792 0.442 -8.465 1.00 83.50 79 TYR A CA 1
ATOM 643 C C . TYR A 1 79 ? -11.227 -0.542 -9.560 1.00 83.50 79 TYR A C 1
ATOM 645 O O . TYR A 1 79 ? -11.647 -0.138 -10.651 1.00 83.50 79 TYR A O 1
ATOM 653 N N . VAL A 1 80 ? -11.145 -1.843 -9.271 1.00 83.75 80 VAL A N 1
ATOM 654 C CA . VAL A 1 80 ? -11.511 -2.916 -10.214 1.00 83.75 80 VAL A CA 1
ATOM 655 C C . VAL A 1 80 ? -12.812 -3.635 -9.841 1.00 83.75 80 VAL A C 1
ATOM 657 O O . VAL A 1 80 ? -13.219 -4.567 -10.538 1.00 83.75 80 VAL A O 1
ATOM 660 N N . GLY A 1 81 ? -13.520 -3.152 -8.815 1.00 79.31 81 GLY A N 1
ATOM 661 C CA . GLY A 1 81 ? -14.750 -3.764 -8.307 1.00 79.31 81 GLY A CA 1
ATOM 662 C C . GLY A 1 81 ? -14.484 -4.840 -7.257 1.00 79.31 81 GLY A C 1
ATOM 663 O O . GLY A 1 81 ? -13.381 -5.371 -7.186 1.00 79.31 81 GLY A O 1
ATOM 664 N N . ARG A 1 82 ? -15.525 -5.207 -6.494 1.00 76.50 82 ARG A N 1
ATOM 665 C CA . ARG A 1 82 ? -15.468 -6.261 -5.457 1.00 76.50 82 ARG A CA 1
ATOM 666 C C . ARG A 1 82 ? -14.374 -6.002 -4.417 1.00 76.50 82 ARG A C 1
ATOM 668 O O . ARG A 1 82 ? -13.570 -6.891 -4.148 1.00 76.50 82 ARG A O 1
ATOM 675 N N . ASP A 1 83 ? -14.337 -4.775 -3.905 1.00 77.25 83 ASP A N 1
ATOM 676 C CA . ASP A 1 83 ? -13.487 -4.427 -2.758 1.00 77.25 83 ASP A CA 1
ATOM 677 C C . ASP A 1 83 ? -11.996 -4.644 -3.077 1.00 77.25 83 ASP A C 1
ATOM 679 O O . ASP A 1 83 ? -11.195 -5.175 -2.308 1.00 77.25 83 ASP A O 1
ATOM 683 N N . ALA A 1 84 ? -11.628 -4.296 -4.314 1.00 82.88 84 ALA A N 1
ATOM 684 C CA . ALA A 1 84 ? -10.289 -4.494 -4.831 1.00 82.88 84 ALA A CA 1
ATOM 685 C C . ALA A 1 84 ? -9.812 -3.285 -5.634 1.00 82.88 84 ALA A C 1
ATOM 687 O O . ALA A 1 84 ? -10.497 -2.777 -6.531 1.00 82.88 84 ALA A O 1
ATOM 688 N N . PHE A 1 85 ? -8.581 -2.878 -5.338 1.00 87.19 85 PHE A N 1
ATOM 689 C CA . PHE A 1 85 ? -7.834 -1.893 -6.103 1.00 87.19 85 PHE A CA 1
ATOM 690 C C . PHE A 1 85 ? -6.658 -2.569 -6.793 1.00 87.19 85 PHE A C 1
ATOM 692 O O . PHE A 1 85 ? -5.919 -3.337 -6.184 1.00 87.19 85 PHE A O 1
ATOM 699 N N . GLN A 1 86 ? -6.478 -2.280 -8.074 1.00 89.00 86 GLN A N 1
ATOM 700 C CA . GLN A 1 86 ? -5.359 -2.768 -8.859 1.00 89.00 86 GLN A CA 1
ATOM 701 C C . GLN A 1 86 ? -4.298 -1.681 -8.968 1.00 89.00 86 GLN A C 1
ATOM 703 O O . GLN A 1 86 ? -4.553 -0.627 -9.547 1.00 89.00 86 GLN A O 1
ATOM 708 N N . ALA A 1 87 ? -3.103 -1.971 -8.466 1.00 90.06 87 ALA A N 1
ATOM 709 C CA . ALA A 1 87 ? -1.899 -1.214 -8.751 1.00 90.06 87 ALA A CA 1
ATOM 710 C C . ALA A 1 87 ? -1.197 -1.808 -9.977 1.00 90.06 87 ALA A C 1
ATOM 712 O O . ALA A 1 87 ? -0.892 -3.000 -10.009 1.00 90.06 87 ALA A O 1
ATOM 713 N N . SER A 1 88 ? -0.931 -0.973 -10.975 1.00 90.75 88 SER A N 1
ATOM 714 C CA . SER A 1 88 ? -0.140 -1.311 -12.160 1.00 90.75 88 SER A CA 1
ATOM 715 C C . SER A 1 88 ? 1.138 -0.480 -12.126 1.00 90.75 88 SER A C 1
ATOM 717 O O . SER A 1 88 ? 1.082 0.747 -12.050 1.00 90.75 88 SER A O 1
ATOM 719 N N . ILE A 1 89 ? 2.288 -1.149 -12.128 1.00 90.19 89 ILE A N 1
ATOM 720 C CA . ILE A 1 89 ? 3.607 -0.560 -11.893 1.00 90.19 89 ILE A CA 1
ATOM 721 C C . ILE A 1 89 ? 4.478 -0.862 -13.104 1.00 90.19 89 ILE A C 1
ATOM 723 O O . ILE A 1 89 ? 4.758 -2.025 -13.403 1.00 90.19 89 ILE A O 1
ATOM 727 N N . TYR A 1 90 ? 4.936 0.180 -13.789 1.00 87.19 90 TYR A N 1
ATOM 728 C CA . TYR A 1 90 ? 5.833 0.040 -14.928 1.00 87.19 90 TYR A CA 1
ATOM 729 C C . TYR A 1 90 ? 6.908 1.132 -14.905 1.00 87.19 90 TYR A C 1
ATOM 731 O O . TYR A 1 90 ? 6.623 2.248 -14.480 1.00 87.19 90 TYR A O 1
ATOM 739 N N . PRO A 1 91 ? 8.125 0.855 -15.399 1.00 90.25 91 PRO A N 1
ATOM 740 C CA . PRO A 1 91 ? 8.730 -0.464 -15.587 1.00 90.25 91 PRO A CA 1
ATOM 741 C C . PRO A 1 91 ? 9.320 -1.005 -14.277 1.00 90.25 91 PRO A C 1
ATOM 743 O O . PRO A 1 91 ? 9.824 -0.234 -13.466 1.00 90.25 91 PRO A O 1
ATOM 746 N N . ILE A 1 92 ? 9.363 -2.325 -14.078 1.00 91.88 92 ILE A N 1
ATOM 747 C CA . ILE A 1 92 ? 10.231 -2.945 -13.059 1.00 91.88 92 ILE A CA 1
ATOM 748 C C . ILE A 1 92 ? 11.489 -3.484 -13.766 1.00 91.88 92 ILE A C 1
ATOM 750 O O . ILE A 1 92 ? 11.384 -4.459 -14.525 1.00 91.88 92 ILE A O 1
ATOM 754 N N . PRO A 1 93 ? 12.677 -2.869 -13.577 1.00 92.44 93 PRO A N 1
ATOM 755 C CA . PRO A 1 93 ? 13.899 -3.259 -14.285 1.00 92.44 93 PRO A CA 1
ATOM 756 C C . PRO A 1 93 ? 14.326 -4.705 -13.990 1.00 92.44 93 PRO A C 1
ATOM 758 O O . PRO A 1 93 ? 14.029 -5.214 -12.912 1.00 92.44 93 PRO A O 1
ATOM 761 N N . PRO A 1 94 ? 15.054 -5.381 -14.898 1.00 94.25 94 PRO A N 1
ATOM 762 C CA . PRO A 1 94 ? 15.558 -6.731 -14.645 1.00 94.25 94 PRO A CA 1
ATOM 763 C C . PRO A 1 94 ? 16.536 -6.745 -13.465 1.00 94.25 94 PRO A C 1
ATOM 765 O O . PRO A 1 94 ? 17.520 -6.006 -13.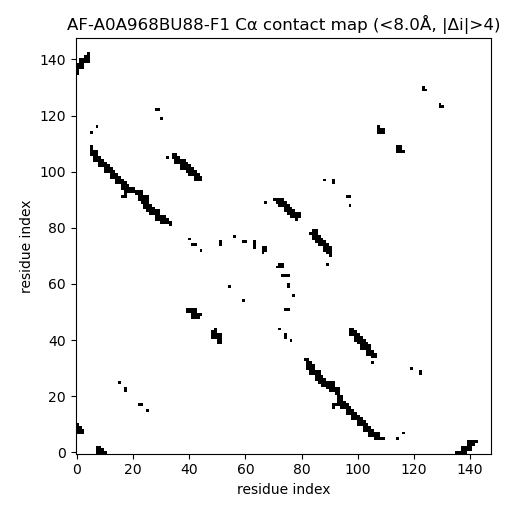465 1.00 94.25 94 PRO A O 1
ATOM 768 N N . GLY A 1 95 ? 16.272 -7.589 -12.468 1.00 92.69 95 GLY A N 1
ATOM 769 C CA . GLY A 1 95 ? 17.012 -7.618 -11.203 1.00 92.69 95 GLY A CA 1
ATOM 770 C C . GLY A 1 95 ? 16.801 -6.384 -10.318 1.00 92.69 95 GLY A C 1
ATOM 771 O O . GLY A 1 95 ? 17.506 -6.242 -9.324 1.00 92.69 95 GLY A O 1
ATOM 772 N N . GLY A 1 96 ? 15.891 -5.484 -10.699 1.00 92.00 96 GLY A N 1
ATOM 773 C CA . GLY A 1 96 ? 15.556 -4.272 -9.963 1.00 92.00 96 GLY A CA 1
ATOM 774 C C . GLY A 1 96 ? 14.272 -4.413 -9.156 1.00 92.00 96 GLY A C 1
ATOM 775 O O . GLY A 1 96 ? 13.590 -5.442 -9.193 1.00 92.00 96 GLY A O 1
ATOM 776 N N . GLU A 1 97 ? 13.931 -3.338 -8.455 1.00 92.38 97 GLU A N 1
ATOM 777 C CA . GLU A 1 97 ? 12.769 -3.280 -7.578 1.00 92.38 97 GLU A CA 1
ATOM 778 C C . GLU A 1 97 ? 11.957 -1.995 -7.761 1.00 92.38 97 GLU A C 1
ATOM 780 O O . GLU A 1 97 ? 12.436 -1.000 -8.310 1.00 92.38 97 GLU A O 1
ATOM 785 N N . ARG A 1 98 ? 10.710 -2.028 -7.289 1.00 92.31 98 ARG A N 1
ATOM 786 C CA . ARG A 1 98 ? 9.843 -0.860 -7.131 1.00 92.31 98 ARG A CA 1
ATOM 787 C C . ARG A 1 98 ? 9.192 -0.895 -5.768 1.00 92.31 98 ARG A C 1
ATOM 789 O O . ARG A 1 98 ? 8.565 -1.890 -5.419 1.00 92.31 98 ARG A O 1
ATOM 796 N N . ARG A 1 99 ? 9.302 0.209 -5.037 1.00 93.56 99 ARG A N 1
ATOM 797 C CA . ARG A 1 99 ? 8.617 0.414 -3.763 1.00 93.56 99 ARG A CA 1
ATOM 798 C C . ARG A 1 99 ? 7.380 1.273 -3.988 1.00 93.56 99 ARG A C 1
ATOM 800 O O . ARG A 1 99 ? 7.472 2.308 -4.649 1.00 93.56 99 ARG A O 1
ATOM 807 N N . ILE A 1 100 ? 6.248 0.851 -3.447 1.00 92.81 100 ILE A N 1
ATOM 808 C CA . ILE A 1 100 ? 5.014 1.633 -3.425 1.00 92.81 100 ILE A CA 1
ATOM 809 C C . ILE A 1 100 ? 4.573 1.853 -1.988 1.00 92.81 100 ILE A C 1
ATOM 811 O O . ILE A 1 100 ? 4.809 1.012 -1.122 1.00 92.81 100 ILE A O 1
ATOM 815 N N . GLU A 1 101 ? 3.889 2.963 -1.768 1.00 94.00 101 GLU A N 1
ATOM 816 C CA . GLU A 1 101 ? 3.220 3.244 -0.509 1.00 94.00 101 GLU A CA 1
ATOM 817 C C . GLU A 1 101 ? 1.742 3.511 -0.780 1.00 94.00 101 GLU A C 1
ATOM 819 O O . GLU A 1 101 ? 1.390 4.176 -1.758 1.00 94.00 101 GLU A O 1
ATOM 824 N N . LEU A 1 102 ? 0.884 2.988 0.088 1.00 92.81 102 LEU A N 1
ATOM 825 C CA . LEU A 1 102 ? -0.558 3.192 0.070 1.00 92.81 102 LEU A CA 1
ATOM 826 C C . LEU A 1 102 ? -1.005 3.572 1.478 1.00 92.81 102 LEU A C 1
ATOM 828 O O . LEU A 1 102 ? -0.671 2.880 2.438 1.00 92.81 102 LEU A O 1
ATOM 832 N N . GLU A 1 103 ? -1.801 4.624 1.599 1.00 93.69 103 GLU A N 1
ATOM 833 C CA . GLU A 1 103 ? -2.541 4.920 2.820 1.00 93.69 103 GLU A CA 1
ATOM 834 C C . GLU A 1 103 ? -4.038 4.836 2.544 1.00 93.69 103 GLU A C 1
ATOM 836 O O . GLU A 1 103 ? -4.551 5.407 1.576 1.00 93.69 103 GLU A O 1
ATOM 841 N N . TYR A 1 104 ? -4.741 4.106 3.403 1.00 92.69 104 TYR A N 1
ATOM 842 C CA . TYR A 1 104 ? -6.191 4.048 3.391 1.00 92.69 104 TYR A CA 1
ATOM 843 C C . TYR A 1 104 ? -6.743 4.060 4.813 1.00 92.69 104 TYR A C 1
ATOM 845 O O . TYR A 1 104 ? -6.061 3.687 5.771 1.00 92.69 104 TYR A O 1
ATOM 853 N N . SER A 1 105 ? -7.994 4.487 4.943 1.00 94.69 105 SER A N 1
ATOM 854 C CA . SER A 1 105 ? -8.747 4.394 6.189 1.00 94.69 105 SER A CA 1
ATOM 855 C C . SER A 1 105 ? -10.026 3.591 6.015 1.00 94.69 105 SER A C 1
ATOM 857 O O . SER A 1 105 ? -10.625 3.607 4.944 1.00 94.69 105 SER A O 1
ATOM 859 N N . GLU A 1 106 ? -10.432 2.888 7.065 1.00 93.50 106 GLU A N 1
ATOM 860 C CA . GLU A 1 106 ? -11.664 2.101 7.122 1.00 93.50 106 GLU A CA 1
ATOM 861 C C . GLU A 1 106 ? -12.344 2.258 8.488 1.00 93.50 106 GLU A C 1
ATOM 863 O O . GLU A 1 106 ? -11.693 2.550 9.498 1.00 93.50 106 GLU A O 1
ATOM 868 N N . VAL A 1 107 ? -13.666 2.073 8.516 1.00 93.31 107 VAL A N 1
ATOM 869 C CA . VAL A 1 107 ? -14.440 2.004 9.760 1.00 93.31 107 VAL A CA 1
ATOM 870 C C . VAL A 1 107 ? -14.594 0.539 10.148 1.00 93.31 107 VAL A C 1
ATOM 872 O O . VAL A 1 107 ? -15.198 -0.241 9.421 1.00 93.31 107 VAL A O 1
ATOM 875 N N . LEU A 1 108 ? -14.061 0.177 11.309 1.00 92.56 108 LEU A N 1
ATOM 876 C CA . LEU A 1 108 ? -14.110 -1.172 11.850 1.00 92.56 108 LEU A CA 1
ATOM 877 C C . LEU A 1 108 ? -15.457 -1.443 12.513 1.00 92.56 108 LEU A C 1
ATOM 879 O O . LEU A 1 108 ? -15.924 -0.673 13.363 1.00 92.56 108 LEU A O 1
ATOM 883 N N . GLU A 1 109 ? -16.058 -2.577 12.171 1.00 89.75 109 GLU A N 1
ATOM 884 C CA . GLU A 1 109 ? -17.264 -3.042 12.840 1.00 89.75 109 GLU A CA 1
ATOM 885 C C . GLU A 1 109 ? -16.963 -3.404 14.301 1.00 89.75 109 GLU A C 1
ATOM 887 O O . GLU A 1 109 ? -15.953 -4.034 14.626 1.00 89.75 109 GLU A O 1
ATOM 892 N N . ALA A 1 110 ? -17.863 -2.987 15.193 1.00 88.38 110 ALA A N 1
ATOM 893 C CA . ALA A 1 110 ? -17.829 -3.357 16.598 1.00 88.38 110 ALA A CA 1
ATOM 894 C C . ALA A 1 110 ? -18.991 -4.305 16.894 1.00 88.38 110 ALA A C 1
ATOM 896 O O . ALA A 1 110 ? -20.154 -3.917 16.777 1.00 88.38 110 ALA A O 1
ATOM 897 N N . ASP A 1 111 ? -18.682 -5.521 17.340 1.00 89.44 111 ASP A N 1
ATOM 898 C CA . ASP A 1 111 ? -19.677 -6.483 17.805 1.00 89.44 111 ASP A CA 1
ATOM 899 C C . ASP A 1 111 ? -19.436 -6.829 19.275 1.00 89.44 111 ASP A C 1
ATOM 901 O O . ASP A 1 111 ? -18.372 -7.303 19.662 1.00 89.44 111 ASP A O 1
ATOM 905 N N . ASN A 1 112 ? -20.431 -6.572 20.128 1.00 87.31 112 ASN A N 1
ATOM 906 C CA . ASN A 1 112 ? -20.373 -6.853 21.569 1.00 87.31 112 ASN A CA 1
ATOM 907 C C . ASN A 1 112 ? -19.113 -6.306 22.286 1.00 87.31 112 ASN A C 1
ATOM 909 O O . ASN A 1 112 ? -18.630 -6.895 23.258 1.00 87.31 112 ASN A O 1
ATOM 913 N N . GLY A 1 113 ? -18.589 -5.164 21.826 1.00 83.56 113 GLY A N 1
ATOM 914 C CA . GLY A 1 113 ? -17.376 -4.538 22.365 1.00 83.56 113 GLY A CA 1
ATOM 915 C C . GLY A 1 113 ? -16.061 -5.150 21.866 1.00 83.56 113 GLY A C 1
ATOM 916 O O . GLY A 1 113 ? -15.006 -4.825 22.407 1.00 83.56 113 GLY A O 1
ATOM 917 N N . LEU A 1 114 ? -16.110 -6.033 20.865 1.00 88.12 114 LEU A N 1
ATOM 918 C CA . LEU A 1 114 ? -14.960 -6.495 20.096 1.00 88.12 114 LEU A CA 1
ATOM 919 C C . LEU A 1 114 ? -14.884 -5.702 18.791 1.00 88.12 114 LEU A C 1
ATOM 921 O O . LEU A 1 114 ? -15.878 -5.598 18.079 1.00 88.12 114 LEU A O 1
ATOM 925 N N . VAL A 1 115 ? -13.701 -5.178 18.484 1.00 90.62 115 VAL A N 1
ATOM 926 C CA . VAL A 1 115 ? -13.383 -4.541 17.204 1.00 90.62 115 VAL A CA 1
ATOM 927 C C . VAL A 1 115 ? -12.376 -5.431 16.488 1.00 90.62 115 VAL A C 1
ATOM 929 O O . VAL A 1 115 ? -11.357 -5.801 17.077 1.00 90.62 115 VAL A O 1
ATOM 932 N N . GLU A 1 116 ? -12.665 -5.790 15.240 1.00 90.25 116 GLU A N 1
ATOM 933 C CA . GLU A 1 116 ? -11.794 -6.628 14.417 1.00 90.25 116 GLU A CA 1
ATOM 934 C C . GLU A 1 116 ? -11.190 -5.808 13.275 1.00 90.25 116 GLU A C 1
ATOM 936 O O . GLU A 1 116 ? -11.877 -5.043 12.608 1.00 90.25 116 GLU A O 1
ATOM 941 N N . TYR A 1 117 ? -9.888 -5.986 13.053 1.00 91.38 117 TYR A N 1
ATOM 942 C CA . TYR A 1 117 ? -9.182 -5.473 11.886 1.00 91.38 117 TYR A CA 1
ATOM 943 C C . TYR A 1 117 ? -8.506 -6.636 11.168 1.00 91.38 117 TYR A C 1
ATOM 945 O O . TYR A 1 117 ? -7.793 -7.429 11.795 1.00 91.38 117 TYR A O 1
ATOM 953 N N . VAL A 1 118 ? -8.677 -6.710 9.848 1.00 89.25 118 VAL A N 1
ATOM 954 C CA . VAL A 1 118 ? -8.110 -7.773 9.016 1.00 89.25 118 VAL A CA 1
ATOM 955 C C . VAL A 1 118 ? -7.290 -7.159 7.890 1.00 89.25 118 VAL A C 1
ATOM 957 O O . VAL A 1 118 ? -7.839 -6.580 6.963 1.00 89.25 118 VAL A O 1
ATOM 960 N N . TYR A 1 119 ? -5.970 -7.365 7.923 1.00 88.19 119 TYR A N 1
ATOM 961 C CA . TYR A 1 119 ? -5.111 -7.086 6.771 1.00 88.19 119 TYR A CA 1
ATOM 962 C C . TYR A 1 119 ? -4.861 -8.370 5.963 1.00 88.19 119 TYR A C 1
ATOM 964 O O . TYR A 1 119 ? -4.192 -9.290 6.455 1.00 88.19 119 TYR A O 1
ATOM 972 N N . PRO A 1 120 ? -5.383 -8.478 4.731 1.00 83.50 120 PRO A N 1
ATOM 973 C CA . PRO A 1 120 ? -5.269 -9.691 3.935 1.00 83.50 120 PRO A CA 1
ATOM 974 C C . PRO A 1 120 ? -3.873 -9.842 3.307 1.00 83.50 120 PRO A C 1
ATOM 976 O O . PRO A 1 120 ? -3.610 -9.361 2.214 1.00 83.50 120 PRO A O 1
ATOM 979 N N . LEU A 1 121 ? -3.000 -10.631 3.941 1.00 81.50 121 LEU A N 1
ATOM 980 C CA . LEU A 1 121 ? -1.684 -11.020 3.389 1.00 81.50 121 LEU A CA 1
ATOM 981 C C . LEU A 1 121 ? -1.750 -12.156 2.349 1.00 81.50 121 LEU A C 1
ATOM 983 O O . LEU A 1 121 ? -0.733 -12.653 1.874 1.00 81.50 121 LEU A O 1
ATOM 987 N N . ASN A 1 122 ? -2.948 -12.646 2.024 1.00 74.56 122 ASN A N 1
ATOM 988 C CA . ASN A 1 122 ? -3.113 -13.845 1.201 1.00 74.56 122 ASN A CA 1
ATOM 989 C C . ASN A 1 122 ? -2.738 -13.628 -0.278 1.00 74.56 122 ASN A C 1
ATOM 991 O O . ASN A 1 122 ? -2.443 -14.597 -0.976 1.00 74.56 122 ASN A O 1
ATOM 995 N N . THR A 1 123 ? -2.740 -12.381 -0.748 1.00 65.12 123 THR A N 1
ATOM 996 C CA . THR A 1 123 ? -2.294 -11.971 -2.092 1.00 65.12 123 THR A CA 1
ATOM 997 C C . THR A 1 123 ? -0.829 -12.320 -2.351 1.00 65.12 123 THR A C 1
ATOM 999 O O . THR A 1 123 ? -0.458 -12.638 -3.478 1.00 65.12 123 THR A O 1
ATOM 1002 N N . GLU A 1 124 ? -0.019 -12.416 -1.300 1.00 66.50 124 GLU A N 1
ATOM 1003 C CA . GLU A 1 124 ? 1.389 -12.810 -1.382 1.00 66.50 124 GLU A CA 1
ATOM 1004 C C . GLU A 1 124 ? 1.585 -14.268 -1.821 1.00 66.50 124 GLU A C 1
ATOM 1006 O O . GLU A 1 124 ? 2.655 -14.642 -2.294 1.00 66.50 124 GLU A O 1
ATOM 1011 N N . LYS A 1 125 ? 0.545 -15.114 -1.756 1.00 65.69 125 LYS A N 1
ATOM 1012 C CA . LYS A 1 125 ? 0.613 -16.493 -2.277 1.00 65.69 125 LYS A CA 1
ATOM 1013 C C . LYS A 1 125 ? 0.791 -16.566 -3.793 1.00 65.69 125 LYS A C 1
ATOM 1015 O O . LYS A 1 125 ? 1.118 -17.635 -4.305 1.00 65.69 125 LYS A O 1
ATOM 1020 N N . PHE A 1 126 ? 0.541 -15.467 -4.504 1.00 69.75 126 PHE A N 1
ATOM 1021 C CA . PHE A 1 126 ? 0.783 -15.365 -5.941 1.00 69.75 126 PHE A CA 1
ATOM 1022 C C . PHE A 1 126 ? 2.225 -14.951 -6.270 1.00 69.75 126 PHE A C 1
ATOM 1024 O O . PHE A 1 126 ? 2.602 -14.962 -7.442 1.00 69.75 126 PHE A O 1
ATOM 1031 N N . SER A 1 127 ? 3.045 -14.642 -5.259 1.00 71.75 127 SER A N 1
ATOM 1032 C CA . SER A 1 127 ? 4.483 -14.462 -5.428 1.00 71.75 127 SER A CA 1
ATOM 1033 C C . SER A 1 127 ? 5.174 -15.817 -5.649 1.00 71.75 127 SER A C 1
ATOM 1035 O O . SER A 1 127 ? 4.854 -16.800 -4.973 1.00 71.75 127 SER A O 1
ATOM 1037 N N . PRO A 1 128 ? 6.155 -15.906 -6.568 1.00 74.31 128 PRO A N 1
ATOM 1038 C CA . PRO A 1 128 ? 6.952 -17.117 -6.757 1.00 74.31 128 PRO A CA 1
ATOM 1039 C C . PRO A 1 128 ? 7.839 -17.446 -5.546 1.00 74.31 128 PRO A C 1
ATOM 1041 O O . PRO A 1 128 ? 8.337 -18.571 -5.445 1.00 74.31 128 PRO A O 1
ATOM 1044 N N . ARG A 1 129 ? 8.048 -16.487 -4.635 1.00 76.50 129 ARG A N 1
ATOM 1045 C CA . ARG A 1 129 ? 8.818 -16.659 -3.402 1.00 76.50 129 ARG A CA 1
ATOM 1046 C C . ARG A 1 129 ? 7.992 -16.289 -2.176 1.00 76.50 129 ARG A C 1
ATOM 1048 O O . ARG A 1 129 ? 7.142 -15.406 -2.262 1.00 76.50 129 ARG A O 1
ATOM 1055 N N . PRO A 1 130 ? 8.249 -16.935 -1.027 1.00 80.50 130 PRO A N 1
ATOM 1056 C CA . PRO A 1 130 ? 7.686 -16.470 0.228 1.00 80.50 130 PRO A CA 1
ATOM 1057 C C . PRO A 1 130 ? 8.176 -15.052 0.525 1.00 80.50 130 PRO A C 1
ATOM 1059 O O . PRO A 1 130 ? 9.299 -14.688 0.178 1.00 80.50 130 PRO A O 1
ATOM 1062 N N . LEU A 1 131 ? 7.327 -14.284 1.195 1.00 82.44 131 LEU A N 1
ATOM 1063 C CA . LEU A 1 131 ? 7.662 -12.963 1.702 1.00 82.44 131 LEU A CA 1
ATOM 1064 C C . LEU A 1 131 ? 8.859 -13.065 2.662 1.00 82.44 131 LEU A C 1
ATOM 1066 O O . LEU A 1 131 ? 8.831 -13.871 3.595 1.00 82.44 131 LEU A O 1
ATOM 1070 N N . GLU A 1 132 ? 9.918 -12.299 2.394 1.00 86.06 132 GLU A N 1
ATOM 1071 C CA . GLU A 1 132 ? 11.179 -12.387 3.145 1.00 86.06 132 GLU A CA 1
ATOM 1072 C C . GLU A 1 132 ? 11.077 -11.722 4.521 1.00 86.06 132 GLU A C 1
ATOM 1074 O O . GLU A 1 132 ? 11.532 -12.282 5.519 1.00 86.06 132 GLU A O 1
ATOM 1079 N N . GLU A 1 133 ? 10.436 -10.554 4.581 1.00 88.19 133 GLU A N 1
ATOM 1080 C CA . GLU A 1 133 ? 10.255 -9.776 5.801 1.00 88.19 133 GLU A CA 1
ATOM 1081 C C . GLU A 1 133 ? 8.849 -9.176 5.854 1.00 88.19 133 GLU A C 1
ATOM 1083 O O . GLU A 1 133 ? 8.326 -8.673 4.861 1.00 88.19 133 GLU A O 1
ATOM 1088 N N . VAL A 1 134 ? 8.242 -9.230 7.042 1.00 90.38 134 VAL A N 1
ATOM 1089 C CA . VAL A 1 134 ? 6.972 -8.568 7.347 1.00 90.38 134 VAL A CA 1
ATOM 1090 C C . VAL A 1 134 ? 7.091 -7.903 8.697 1.00 90.38 134 VAL A C 1
ATOM 1092 O O . VAL A 1 134 ? 7.354 -8.567 9.701 1.00 90.38 134 VAL A O 1
ATOM 1095 N N . VAL A 1 135 ? 6.822 -6.604 8.730 1.00 93.56 135 VAL A N 1
ATOM 1096 C CA . VAL A 1 135 ? 6.749 -5.840 9.970 1.00 93.56 135 VAL A CA 1
ATOM 1097 C C . VAL A 1 135 ? 5.359 -5.237 10.084 1.00 93.56 135 VAL A C 1
ATOM 1099 O O . VAL A 1 135 ? 4.923 -4.478 9.224 1.00 93.56 135 VAL A O 1
ATOM 1102 N N . VAL A 1 136 ? 4.665 -5.560 11.175 1.00 93.81 136 VAL A N 1
ATOM 1103 C CA . VAL A 1 136 ? 3.353 -4.992 11.486 1.00 93.81 136 VAL A CA 1
ATOM 1104 C C . VAL A 1 136 ? 3.465 -4.187 12.770 1.00 93.81 136 VAL A C 1
ATOM 1106 O O . VAL A 1 136 ? 3.695 -4.735 13.845 1.00 93.81 136 VAL A O 1
ATOM 1109 N N . ASN A 1 137 ? 3.278 -2.875 12.647 1.00 95.81 137 ASN A N 1
ATOM 1110 C CA . ASN A 1 137 ? 3.196 -1.965 13.783 1.00 95.81 137 ASN A CA 1
ATOM 1111 C C . ASN A 1 137 ? 1.751 -1.503 13.952 1.00 95.81 137 ASN A C 1
ATOM 1113 O O . ASN A 1 137 ? 1.170 -0.914 13.032 1.00 95.81 137 ASN A O 1
ATOM 1117 N N . VAL A 1 138 ? 1.192 -1.752 15.136 1.00 95.31 138 VAL A N 1
ATOM 1118 C CA . VAL A 1 138 ? -0.177 -1.374 15.491 1.00 95.31 138 VAL A CA 1
ATOM 1119 C C . VAL A 1 138 ? -0.147 -0.437 16.686 1.00 95.31 138 VAL A C 1
ATOM 1121 O O . VAL A 1 138 ? 0.393 -0.774 17.737 1.00 95.31 138 VAL A O 1
ATOM 1124 N N . THR A 1 139 ? -0.748 0.736 16.521 1.00 96.00 139 THR A N 1
ATOM 1125 C CA . THR A 1 139 ? -1.041 1.658 17.621 1.00 96.00 139 THR A CA 1
ATOM 1126 C C . THR A 1 139 ? -2.546 1.698 17.823 1.00 96.00 139 THR A C 1
ATOM 1128 O O . THR A 1 139 ? -3.263 2.023 16.886 1.00 96.00 139 THR A O 1
ATOM 1131 N N . VAL A 1 140 ? -3.022 1.390 19.029 1.00 95.12 140 VAL A N 1
ATOM 1132 C CA . VAL A 1 140 ? -4.451 1.448 19.367 1.00 95.12 140 VAL A CA 1
ATOM 1133 C C . VAL A 1 140 ? -4.688 2.564 20.373 1.00 95.12 140 VAL A C 1
ATOM 1135 O O . VAL A 1 140 ? -4.015 2.636 21.404 1.00 95.12 140 VAL A O 1
ATOM 1138 N N . ARG A 1 141 ? -5.650 3.431 20.072 1.00 93.94 141 ARG A N 1
ATOM 1139 C CA . ARG A 1 141 ? -6.154 4.487 20.947 1.00 93.94 141 ARG A CA 1
ATOM 1140 C C . ARG A 1 141 ? -7.655 4.303 21.071 1.00 93.94 141 ARG A C 1
ATOM 1142 O O . ARG A 1 141 ? -8.341 4.159 20.070 1.00 93.94 141 ARG A O 1
ATOM 1149 N N . SER A 1 142 ? -8.145 4.282 22.301 1.00 91.12 142 SER A N 1
ATOM 1150 C CA . SER A 1 142 ? -9.551 4.032 22.595 1.00 91.12 142 SER A CA 1
ATOM 1151 C C . SER A 1 142 ? -9.995 4.923 23.743 1.00 91.12 142 SER A C 1
ATOM 1153 O O . SER A 1 142 ? -9.259 5.093 24.721 1.00 91.12 142 SER A O 1
ATOM 1155 N N . ASN A 1 143 ? -11.203 5.468 23.629 1.00 89.12 143 ASN A N 1
ATOM 1156 C CA . ASN A 1 143 ? -11.880 6.154 24.727 1.00 89.12 143 ASN A CA 1
ATOM 1157 C C . ASN A 1 143 ? -12.418 5.177 25.789 1.00 89.12 143 ASN A C 1
ATOM 1159 O O . ASN A 1 143 ? -12.649 5.571 26.934 1.00 89.12 143 ASN A O 1
ATOM 1163 N N . GLU A 1 144 ? -12.578 3.898 25.438 1.00 87.12 144 GLU A N 1
ATOM 1164 C CA . GLU A 1 144 ? -12.912 2.820 26.369 1.00 87.12 144 GLU A CA 1
ATOM 1165 C C . GLU A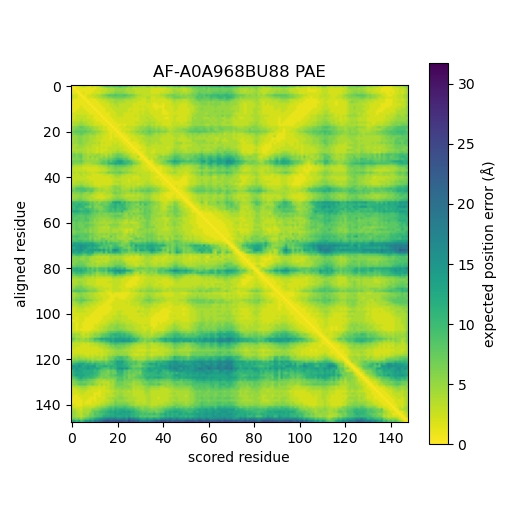 1 144 ? -11.662 2.038 26.822 1.00 87.12 144 GLU A C 1
ATOM 1167 O O . GLU A 1 144 ? -10.691 1.924 26.066 1.00 87.12 144 GLU A O 1
ATOM 1172 N N . PRO A 1 145 ? -11.653 1.459 28.039 1.00 85.94 145 PRO A N 1
ATOM 1173 C CA . PRO A 1 145 ? -10.551 0.618 28.495 1.00 85.94 145 PRO A CA 1
ATOM 1174 C C . PRO A 1 145 ? -10.312 -0.581 27.569 1.00 85.94 145 PRO A C 1
ATOM 1176 O O . PRO A 1 145 ? -11.195 -1.419 27.381 1.00 85.94 145 PRO A O 1
ATOM 1179 N N . LEU A 1 146 ? -9.086 -0.700 27.055 1.00 85.19 146 LEU A N 1
ATOM 1180 C CA . LEU A 1 146 ? -8.667 -1.859 26.271 1.00 85.19 146 LEU A CA 1
ATOM 1181 C C . LEU A 1 146 ? -8.616 -3.103 27.167 1.00 85.19 146 LEU A C 1
ATOM 1183 O O . LEU A 1 146 ? -7.957 -3.107 28.211 1.00 85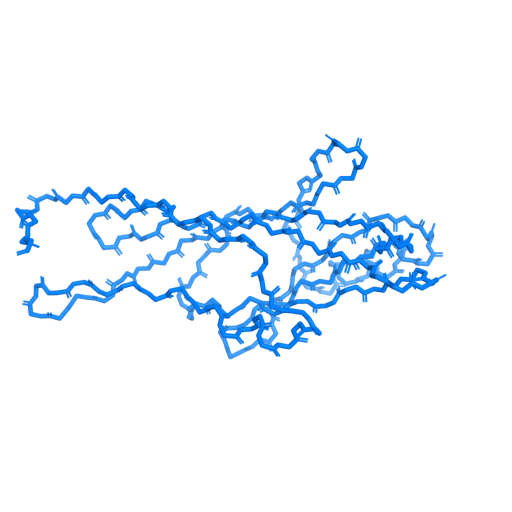.19 146 LEU A O 1
ATOM 1187 N N . LYS A 1 147 ? -9.313 -4.162 26.752 1.00 79.62 147 LYS A N 1
ATOM 1188 C CA . LYS A 1 147 ? -9.211 -5.490 27.367 1.00 79.62 147 LYS A CA 1
ATOM 1189 C C . LYS A 1 147 ? -8.091 -6.257 26.663 1.00 79.62 147 LYS A C 1
ATOM 1191 O O . LYS A 1 147 ? -8.084 -6.317 25.438 1.00 79.62 147 LYS A O 1
ATOM 1196 N N . ALA A 1 148 ? -7.154 -6.790 27.443 1.00 63.50 148 ALA A N 1
ATOM 1197 C CA . ALA A 1 148 ? -6.042 -7.617 26.972 1.00 63.50 148 ALA A CA 1
ATOM 1198 C C . ALA A 1 148 ? -6.353 -9.109 27.126 1.00 63.50 148 ALA A C 1
ATOM 1200 O O . ALA A 1 148 ? -7.111 -9.450 28.067 1.00 63.50 148 ALA A O 1
#